Protein AF-A0A955MMF1-F1 (afdb_monomer_lite)

Structure (mmCIF, N/CA/C/O backbone):
data_AF-A0A955MMF1-F1
#
_entry.id   AF-A0A955MMF1-F1
#
loop_
_atom_site.group_PDB
_atom_site.id
_atom_site.type_symbol
_atom_site.label_atom_id
_atom_site.label_alt_id
_atom_site.label_comp_id
_atom_site.label_asym_id
_atom_site.label_entity_id
_atom_site.label_seq_id
_atom_site.pdbx_PDB_ins_code
_atom_site.Cartn_x
_atom_site.Cartn_y
_atom_site.Cartn_z
_atom_site.occupancy
_atom_site.B_iso_or_equiv
_atom_site.auth_seq_id
_atom_site.auth_comp_id
_atom_site.auth_asym_id
_atom_site.auth_atom_id
_atom_site.pdbx_PDB_model_num
ATOM 1 N N . GLU A 1 1 ? -2.273 -18.860 -0.072 1.00 87.62 1 GLU A N 1
ATOM 2 C CA . GLU A 1 1 ? -1.550 -18.897 1.220 1.00 87.62 1 GLU A CA 1
ATOM 3 C C . GLU A 1 1 ? -1.131 -17.508 1.708 1.00 87.62 1 GLU A C 1
ATOM 5 O O . GLU A 1 1 ? -1.702 -17.048 2.686 1.00 87.62 1 GLU A O 1
ATOM 10 N N . THR A 1 2 ? -0.218 -16.787 1.038 1.00 91.50 2 THR A N 1
ATOM 11 C CA . THR A 1 2 ? 0.249 -15.455 1.497 1.00 91.50 2 THR A CA 1
ATOM 12 C C . THR A 1 2 ? -0.884 -14.453 1.729 1.00 91.50 2 THR A C 1
ATOM 14 O O . THR A 1 2 ? -0.912 -13.780 2.757 1.00 91.50 2 THR A O 1
ATOM 17 N N . LEU A 1 3 ? -1.845 -14.378 0.803 1.00 94.25 3 LEU A N 1
ATOM 18 C CA . LEU A 1 3 ? -3.001 -13.491 0.934 1.00 94.25 3 LEU A CA 1
ATOM 19 C C . LEU A 1 3 ? -3.830 -13.806 2.185 1.00 94.25 3 LEU A C 1
ATOM 21 O O . LEU A 1 3 ? -4.206 -12.896 2.916 1.00 94.25 3 LEU A O 1
ATOM 25 N N . ASP A 1 4 ? -4.084 -15.086 2.454 1.00 95.62 4 ASP A N 1
ATOM 26 C CA . ASP A 1 4 ? -4.858 -15.508 3.622 1.00 95.62 4 ASP A CA 1
ATOM 27 C C . ASP A 1 4 ? -4.159 -15.132 4.922 1.00 95.62 4 ASP A C 1
ATOM 29 O O . ASP A 1 4 ? -4.822 -14.714 5.869 1.00 95.62 4 ASP A O 1
ATOM 33 N N . VAL A 1 5 ? -2.828 -15.233 4.968 1.00 94.69 5 VAL A N 1
ATOM 34 C CA . VAL A 1 5 ? -2.055 -14.757 6.119 1.00 94.69 5 VAL A CA 1
ATOM 35 C C . VAL A 1 5 ? -2.271 -13.257 6.303 1.00 94.69 5 VAL A C 1
ATOM 37 O O . VAL A 1 5 ? -2.661 -12.842 7.390 1.00 94.69 5 VAL A O 1
ATOM 40 N N . LEU A 1 6 ? -2.086 -12.458 5.246 1.00 92.75 6 LEU A N 1
ATOM 41 C CA . LEU A 1 6 ? -2.233 -10.998 5.301 1.00 92.75 6 LEU A CA 1
ATOM 42 C C . LEU A 1 6 ? -3.634 -10.574 5.760 1.00 92.75 6 LEU A C 1
ATOM 44 O O . LEU A 1 6 ? -3.769 -9.804 6.706 1.00 92.75 6 LEU A O 1
ATOM 48 N N . ILE A 1 7 ? -4.675 -11.133 5.147 1.00 94.25 7 ILE A N 1
ATOM 49 C CA . ILE A 1 7 ? -6.078 -10.815 5.443 1.00 94.25 7 ILE A CA 1
ATOM 50 C C . ILE A 1 7 ? -6.461 -11.170 6.891 1.00 94.25 7 ILE A C 1
ATOM 52 O O . ILE A 1 7 ? -7.328 -10.525 7.489 1.00 94.25 7 ILE A O 1
ATOM 56 N N . ASN A 1 8 ? -5.835 -12.198 7.470 1.00 92.94 8 ASN A N 1
ATOM 57 C CA . ASN A 1 8 ? -6.135 -12.654 8.825 1.00 92.94 8 ASN A CA 1
ATOM 58 C C . ASN A 1 8 ? -5.275 -11.999 9.914 1.00 92.94 8 ASN A C 1
ATOM 60 O O . ASN A 1 8 ? -5.541 -12.232 11.097 1.00 92.94 8 ASN A O 1
ATOM 64 N N . LEU A 1 9 ? -4.299 -11.157 9.559 1.00 89.81 9 LEU A N 1
ATOM 65 C CA . LEU A 1 9 ? -3.538 -10.394 10.546 1.00 89.81 9 LEU A CA 1
ATOM 66 C C . LEU A 1 9 ? -4.455 -9.436 11.334 1.00 89.81 9 LEU A C 1
ATOM 68 O O . LEU A 1 9 ? -5.418 -8.883 10.793 1.00 89.81 9 LEU A O 1
ATOM 72 N N . PRO A 1 10 ? -4.178 -9.213 12.630 1.00 85.75 10 PRO A N 1
ATOM 73 C CA . PRO A 1 10 ? -4.938 -8.266 13.433 1.00 85.75 10 PRO A CA 1
ATOM 74 C C . PRO A 1 10 ? -4.675 -6.829 12.958 1.00 85.75 10 PRO A C 1
ATOM 76 O O . PRO A 1 10 ? -3.547 -6.344 13.003 1.00 85.75 10 PRO A O 1
ATOM 79 N N . THR A 1 11 ? -5.724 -6.134 12.520 1.00 82.62 11 THR A N 1
ATOM 80 C CA . THR A 1 11 ? -5.660 -4.745 12.040 1.00 82.62 11 THR A CA 1
ATOM 81 C C . THR A 1 11 ? -5.809 -3.712 13.174 1.00 82.62 11 THR A C 1
ATOM 83 O O . THR A 1 11 ? -6.547 -3.959 14.135 1.00 82.62 11 THR A O 1
ATOM 86 N N . PRO A 1 12 ? -5.195 -2.516 13.056 1.00 81.00 12 PRO A N 1
ATOM 87 C CA . PRO A 1 12 ? -4.308 -2.107 11.970 1.00 81.00 12 PRO A CA 1
ATOM 88 C C . PRO A 1 12 ? -2.923 -2.738 12.137 1.00 81.00 12 PRO A C 1
ATOM 90 O O . PRO A 1 12 ? -2.398 -2.828 13.248 1.00 81.00 12 PRO A O 1
ATOM 93 N N . TYR A 1 13 ? -2.317 -3.129 11.024 1.00 82.50 13 TYR A N 1
ATOM 94 C CA . TYR A 1 13 ? -0.922 -3.541 10.985 1.00 82.50 13 TYR A CA 1
ATOM 95 C C . TYR A 1 13 ? -0.220 -2.832 9.832 1.00 82.50 13 TYR A C 1
ATOM 97 O O . TYR A 1 13 ? -0.843 -2.403 8.864 1.00 82.50 13 TYR A O 1
ATOM 105 N N . THR A 1 14 ? 1.097 -2.716 9.938 1.00 80.81 14 THR A N 1
ATOM 106 C CA . THR A 1 14 ? 1.938 -2.193 8.866 1.00 80.81 14 THR A CA 1
ATOM 107 C C . THR A 1 14 ? 3.168 -3.073 8.790 1.00 80.81 14 THR A C 1
ATOM 109 O O . THR A 1 14 ? 3.991 -3.092 9.703 1.00 80.81 14 THR A O 1
ATOM 112 N N . ILE A 1 15 ? 3.289 -3.818 7.701 1.00 80.44 15 ILE A N 1
ATOM 113 C CA . ILE A 1 15 ? 4.543 -4.456 7.314 1.00 80.44 15 ILE A CA 1
ATOM 114 C C . ILE A 1 15 ? 5.321 -3.406 6.522 1.00 80.44 15 ILE A C 1
ATOM 116 O O . ILE A 1 15 ? 4.871 -2.895 5.494 1.00 80.44 15 ILE A O 1
ATOM 120 N N . HIS A 1 16 ? 6.481 -3.007 7.024 1.00 76.50 16 HIS A N 1
ATOM 121 C CA . HIS A 1 16 ? 7.330 -2.124 6.242 1.00 76.50 16 HIS A CA 1
ATOM 122 C C . HIS A 1 16 ? 7.824 -2.915 5.030 1.00 76.50 16 HIS A C 1
ATOM 124 O O . HIS A 1 16 ? 8.477 -3.944 5.230 1.00 76.50 16 HIS A O 1
ATOM 130 N N . PRO A 1 17 ? 7.494 -2.498 3.792 1.00 75.69 17 PRO A N 1
ATOM 131 C CA . PRO A 1 17 ? 8.051 -3.161 2.630 1.00 75.69 17 PRO A CA 1
ATOM 132 C C . PRO A 1 17 ? 9.572 -3.048 2.712 1.00 75.69 17 PRO A C 1
ATOM 134 O O . PRO A 1 17 ? 10.109 -2.030 3.164 1.00 75.69 17 PRO A O 1
ATOM 137 N N . ILE A 1 18 ? 10.272 -4.099 2.288 1.00 76.94 18 ILE A N 1
ATOM 138 C CA . ILE A 1 18 ? 11.712 -3.996 2.081 1.00 76.94 18 ILE A CA 1
ATOM 139 C C . ILE A 1 18 ? 11.889 -2.926 1.009 1.00 76.94 18 ILE A C 1
ATOM 141 O O . ILE A 1 18 ? 11.380 -3.069 -0.103 1.00 76.94 18 ILE A O 1
ATOM 145 N N . ASN A 1 19 ? 12.543 -1.822 1.370 1.00 74.38 19 ASN A N 1
ATOM 146 C CA . ASN A 1 19 ? 12.793 -0.748 0.423 1.00 74.38 19 ASN A CA 1
ATOM 147 C C . ASN A 1 19 ? 13.554 -1.335 -0.761 1.00 74.38 19 ASN A C 1
ATOM 149 O O . ASN A 1 19 ? 14.659 -1.854 -0.593 1.00 74.38 19 ASN A O 1
ATOM 153 N N . GLN A 1 20 ? 12.954 -1.250 -1.947 1.00 79.31 20 GLN A N 1
ATOM 154 C CA . GLN A 1 20 ? 13.651 -1.592 -3.173 1.00 79.31 20 GLN A CA 1
ATOM 155 C C . GLN A 1 20 ? 14.934 -0.766 -3.252 1.00 79.31 20 GLN A C 1
ATOM 157 O O . GLN A 1 20 ? 14.963 0.414 -2.872 1.00 79.31 20 GLN A O 1
ATOM 162 N N . MET A 1 21 ? 15.999 -1.398 -3.742 1.00 86.50 21 MET A N 1
ATOM 163 C CA . MET A 1 21 ? 17.260 -0.711 -3.966 1.00 86.50 21 MET A CA 1
ATOM 164 C C . MET A 1 21 ? 17.005 0.474 -4.897 1.00 86.50 21 MET A C 1
ATOM 166 O O . MET A 1 21 ? 16.575 0.310 -6.036 1.00 86.50 21 MET A O 1
ATOM 170 N N . SER A 1 22 ? 17.196 1.677 -4.363 1.00 92.31 22 SER A N 1
ATOM 171 C CA . SER A 1 22 ? 16.977 2.919 -5.094 1.00 92.31 22 SER A CA 1
ATOM 172 C C . SER A 1 22 ? 18.307 3.396 -5.651 1.00 92.31 22 SER A C 1
ATOM 174 O O . SER A 1 22 ? 19.277 3.537 -4.903 1.00 92.31 22 SER A O 1
ATOM 176 N N . PHE A 1 23 ? 18.337 3.691 -6.941 1.00 95.00 23 PHE A N 1
ATOM 177 C CA . PHE A 1 23 ? 19.477 4.314 -7.597 1.00 95.00 23 PHE A CA 1
ATOM 178 C C . PHE A 1 23 ? 19.249 5.822 -7.695 1.00 95.00 23 PHE A C 1
ATOM 180 O O . PHE A 1 23 ? 18.114 6.294 -7.709 1.00 95.00 23 PHE A O 1
ATOM 187 N N . TYR A 1 24 ? 20.323 6.599 -7.755 1.00 95.75 24 TYR A N 1
ATOM 188 C CA . TYR A 1 24 ? 20.252 8.059 -7.832 1.00 95.75 24 TYR A CA 1
ATOM 189 C C . TYR A 1 24 ? 21.046 8.548 -9.038 1.00 95.75 24 TYR A C 1
ATOM 191 O O . TYR A 1 24 ? 22.104 7.998 -9.355 1.00 95.75 24 TYR A O 1
ATOM 199 N N . GLY A 1 25 ? 20.549 9.576 -9.725 1.00 93.56 25 GLY A N 1
ATOM 200 C CA . GLY A 1 25 ? 21.268 10.166 -10.855 1.00 93.56 25 GLY A CA 1
ATOM 201 C C . GLY A 1 25 ? 22.632 10.726 -10.440 1.00 93.56 25 GLY A C 1
ATOM 202 O O . GLY A 1 25 ? 22.764 11.275 -9.347 1.00 93.56 25 GLY A O 1
ATOM 203 N N . GLY A 1 26 ? 23.636 10.586 -11.311 1.00 93.38 26 GLY A N 1
ATOM 204 C CA . GLY A 1 26 ? 24.992 11.112 -11.098 1.00 93.38 26 GLY A CA 1
ATOM 205 C C . GLY A 1 26 ? 25.907 10.247 -10.224 1.00 93.38 26 GLY A C 1
ATOM 206 O O . GLY A 1 26 ? 27.031 10.649 -9.940 1.00 93.38 26 GLY A O 1
ATOM 207 N N . PHE A 1 27 ? 25.454 9.067 -9.790 1.00 96.75 27 PHE A N 1
ATOM 208 C CA . PHE A 1 27 ? 26.294 8.114 -9.065 1.00 96.75 27 PHE A CA 1
ATOM 209 C C . PHE A 1 27 ? 26.799 7.006 -9.987 1.00 96.75 27 PHE A C 1
ATOM 211 O O . PHE A 1 27 ? 26.020 6.405 -10.726 1.00 96.75 27 PHE A O 1
ATOM 218 N N . LYS A 1 28 ? 28.079 6.646 -9.836 1.00 97.00 28 LYS A N 1
ATOM 219 C CA . LYS A 1 28 ? 28.732 5.573 -10.604 1.00 97.00 28 LYS A CA 1
ATOM 220 C C . LYS A 1 28 ? 27.993 4.233 -10.527 1.00 97.00 28 LYS A C 1
ATOM 222 O O . LYS A 1 28 ? 27.930 3.509 -11.507 1.00 97.00 28 LYS A O 1
ATOM 227 N N . ILE A 1 29 ? 27.394 3.899 -9.382 1.00 95.94 29 ILE A N 1
ATOM 228 C CA . ILE A 1 29 ? 26.618 2.656 -9.236 1.00 95.94 29 ILE A CA 1
ATOM 229 C C . ILE A 1 29 ? 25.385 2.617 -10.152 1.00 95.94 29 ILE A C 1
ATOM 231 O O . ILE A 1 29 ? 25.013 1.556 -10.639 1.00 95.94 29 ILE A O 1
ATOM 235 N N . THR A 1 30 ? 24.772 3.771 -10.414 1.00 96.44 30 THR A N 1
ATOM 236 C CA . THR A 1 30 ? 23.624 3.898 -11.315 1.00 96.44 30 THR A CA 1
ATOM 237 C C . THR A 1 30 ? 24.054 3.748 -12.770 1.00 96.44 30 THR A C 1
ATOM 239 O O . THR A 1 30 ? 23.339 3.134 -13.552 1.00 96.44 30 THR A O 1
ATOM 242 N N . GLU A 1 31 ? 25.223 4.279 -13.131 1.00 96.62 31 GLU A N 1
ATOM 243 C CA . GLU A 1 31 ? 25.819 4.099 -14.461 1.00 96.62 31 GLU A CA 1
ATOM 244 C C . GLU A 1 31 ? 26.156 2.627 -14.704 1.00 96.62 31 GLU A C 1
ATOM 246 O O . GLU A 1 31 ? 25.671 2.053 -15.672 1.00 96.62 31 GLU A O 1
ATOM 251 N N . LEU A 1 32 ? 26.852 1.986 -13.758 1.00 97.12 32 LEU A N 1
ATOM 252 C CA . LEU A 1 32 ? 27.182 0.560 -13.823 1.00 97.12 32 LEU A CA 1
ATOM 253 C C . LEU A 1 32 ? 25.934 -0.326 -13.938 1.00 97.12 32 LEU A C 1
ATOM 255 O O . LEU A 1 32 ? 25.944 -1.311 -14.668 1.00 97.12 32 LEU A O 1
ATOM 259 N N . ALA A 1 33 ? 24.847 0.014 -13.240 1.00 95.75 33 ALA A N 1
ATOM 260 C CA . ALA A 1 33 ? 23.590 -0.720 -13.358 1.00 95.75 33 ALA A CA 1
ATOM 261 C C . ALA A 1 33 ? 22.976 -0.593 -14.762 1.00 95.75 33 ALA A C 1
ATOM 263 O O . ALA A 1 33 ? 22.525 -1.591 -15.321 1.00 95.75 33 ALA A O 1
ATOM 264 N N . LYS A 1 34 ? 23.003 0.608 -15.357 1.00 95.12 34 LYS A N 1
ATOM 265 C CA . LYS A 1 34 ? 22.535 0.826 -16.736 1.00 95.12 34 LYS A CA 1
ATOM 266 C C . LYS A 1 34 ? 23.419 0.110 -17.757 1.00 95.12 34 LYS A C 1
ATOM 268 O O . LYS A 1 34 ? 22.894 -0.507 -18.675 1.00 95.12 34 LYS A O 1
ATOM 273 N N . GLU A 1 35 ? 24.740 0.154 -17.582 1.00 96.88 35 GLU A N 1
ATOM 274 C CA . GLU A 1 35 ? 25.707 -0.568 -18.423 1.00 96.88 35 GLU A CA 1
ATOM 275 C C . GLU A 1 35 ? 25.509 -2.087 -18.352 1.00 96.88 35 GLU A C 1
ATOM 277 O O . GLU A 1 35 ? 25.636 -2.777 -19.360 1.00 96.88 35 GLU A O 1
ATOM 282 N N . ALA A 1 36 ? 25.129 -2.607 -17.181 1.00 96.38 36 ALA A N 1
ATOM 283 C CA . ALA A 1 36 ? 24.769 -4.009 -16.986 1.00 96.38 36 ALA A CA 1
ATOM 284 C C . ALA A 1 36 ? 23.389 -4.388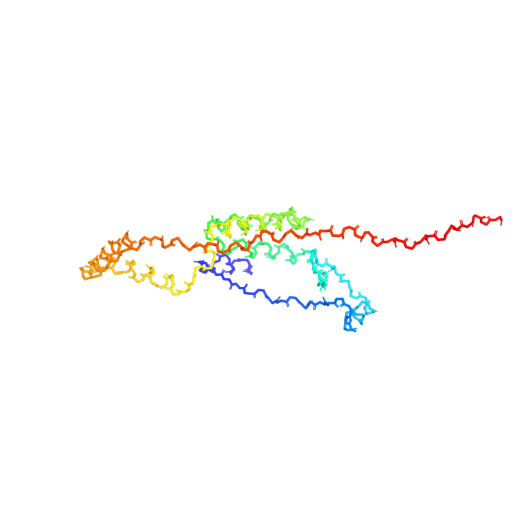 -17.566 1.00 96.38 36 ALA A C 1
ATOM 286 O O . ALA A 1 36 ? 22.965 -5.533 -17.417 1.00 96.38 36 ALA A O 1
ATOM 287 N N . GLY A 1 37 ? 22.681 -3.451 -18.207 1.00 94.75 37 GLY A N 1
ATOM 288 C CA . GLY A 1 37 ? 21.373 -3.688 -18.820 1.00 94.75 37 GLY A CA 1
ATOM 289 C C . GLY A 1 37 ? 20.206 -3.718 -17.832 1.00 94.75 37 GLY A C 1
ATOM 290 O O . GLY A 1 37 ? 19.140 -4.220 -18.175 1.00 94.75 37 GLY A O 1
ATOM 291 N N . VAL A 1 38 ? 20.376 -3.205 -16.608 1.00 93.06 38 VAL A N 1
ATOM 292 C CA . VAL A 1 38 ? 19.263 -3.095 -15.657 1.00 93.06 38 VAL A CA 1
ATOM 293 C C . VAL A 1 38 ? 18.325 -1.980 -16.111 1.00 93.06 38 VAL A C 1
ATOM 295 O O . VAL A 1 38 ? 18.716 -0.812 -16.191 1.00 93.06 38 VAL A O 1
ATOM 298 N N . GLU A 1 39 ? 17.069 -2.334 -16.365 1.00 93.19 39 GLU A N 1
ATOM 299 C CA . GLU A 1 39 ? 16.018 -1.373 -16.682 1.00 93.19 39 GLU A CA 1
ATOM 300 C C . GLU A 1 39 ? 15.665 -0.560 -15.430 1.00 93.19 39 GLU A C 1
ATOM 302 O O . GLU A 1 39 ? 15.145 -1.070 -14.434 1.00 93.19 39 GLU A O 1
ATOM 307 N N . LEU A 1 40 ? 16.028 0.723 -15.467 1.00 93.81 40 LEU A N 1
ATOM 308 C CA . LEU A 1 40 ? 15.837 1.668 -14.376 1.00 93.81 40 LEU A CA 1
ATOM 309 C C . LEU A 1 40 ? 14.787 2.711 -14.755 1.00 93.81 40 LEU A C 1
ATOM 311 O O . LEU A 1 40 ? 15.022 3.559 -15.618 1.00 93.81 40 LEU A O 1
ATOM 315 N N . THR A 1 41 ? 13.665 2.710 -14.045 1.00 91.88 41 THR A N 1
ATOM 316 C CA . THR A 1 41 ? 12.569 3.660 -14.241 1.00 91.88 41 THR A CA 1
ATOM 317 C C . THR A 1 41 ? 12.729 4.845 -13.292 1.00 91.88 41 THR A C 1
ATOM 319 O O . THR A 1 41 ? 12.896 4.676 -12.081 1.00 91.88 41 THR A O 1
ATOM 322 N N . LEU A 1 42 ? 12.677 6.068 -13.825 1.00 92.00 42 LEU A N 1
ATOM 323 C CA . LEU A 1 42 ? 12.705 7.280 -13.007 1.00 92.00 42 LEU A CA 1
ATOM 324 C C . LEU A 1 42 ? 11.386 7.418 -12.242 1.00 92.00 42 LEU A C 1
ATOM 326 O O . LEU A 1 42 ? 10.308 7.421 -12.837 1.00 92.00 42 LEU A O 1
ATOM 330 N N . ALA A 1 43 ? 11.464 7.588 -10.927 1.00 86.50 43 ALA A N 1
ATOM 331 C CA . ALA A 1 43 ? 10.275 7.814 -10.128 1.00 86.50 43 ALA A CA 1
ATOM 332 C C . ALA A 1 43 ? 9.773 9.257 -10.300 1.00 86.50 43 ALA A C 1
ATOM 334 O O . ALA A 1 43 ? 10.558 10.203 -10.144 1.00 86.50 43 ALA A O 1
ATOM 335 N N . PRO A 1 44 ? 8.471 9.453 -10.565 1.00 83.38 44 PRO A N 1
ATOM 336 C CA . PRO A 1 44 ? 7.920 10.762 -10.883 1.00 83.38 44 PRO A CA 1
ATOM 337 C C . PRO A 1 44 ? 8.156 11.762 -9.745 1.00 83.38 44 PRO A C 1
ATOM 339 O O . PRO A 1 44 ? 7.873 11.488 -8.579 1.00 83.38 44 PRO A O 1
ATOM 342 N N . GLY A 1 45 ? 8.685 12.937 -10.096 1.00 85.56 45 GLY A N 1
ATOM 343 C CA . GLY A 1 45 ? 8.942 14.026 -9.149 1.00 85.56 45 GLY A CA 1
ATOM 344 C C . GLY A 1 45 ? 10.159 13.828 -8.236 1.00 85.56 45 GLY A C 1
ATOM 345 O O . GLY A 1 45 ? 10.306 14.567 -7.264 1.00 85.56 45 GLY A O 1
ATOM 346 N N . THR A 1 46 ? 11.036 12.856 -8.512 1.00 87.50 46 THR A N 1
ATOM 347 C CA . THR A 1 46 ? 12.257 12.620 -7.721 1.00 87.50 46 THR A CA 1
ATOM 348 C C . THR A 1 46 ? 13.470 12.335 -8.616 1.00 87.50 46 THR A C 1
ATOM 350 O O . THR A 1 46 ? 13.310 11.977 -9.774 1.00 87.50 46 THR A O 1
ATOM 353 N N . ASN A 1 47 ? 14.694 12.436 -8.079 1.00 88.94 47 ASN A N 1
ATOM 354 C CA . ASN A 1 47 ? 15.926 11.973 -8.750 1.00 88.94 47 ASN A CA 1
ATOM 355 C C . ASN A 1 47 ? 16.251 10.496 -8.421 1.00 88.94 47 ASN A C 1
ATOM 357 O O . ASN A 1 47 ? 17.416 10.094 -8.368 1.00 88.94 47 ASN A O 1
ATOM 361 N N . LYS A 1 48 ? 15.226 9.705 -8.084 1.00 92.38 48 LYS A N 1
ATOM 362 C CA . LYS A 1 48 ? 15.370 8.291 -7.731 1.00 92.38 48 LYS A CA 1
ATOM 363 C C . LYS A 1 48 ? 14.969 7.435 -8.915 1.00 92.38 48 LYS A C 1
ATOM 365 O O . LYS A 1 48 ? 13.926 7.666 -9.518 1.00 92.38 48 LYS A O 1
ATOM 370 N N . TYR A 1 49 ? 15.775 6.430 -9.191 1.00 92.06 49 TYR A N 1
ATOM 371 C CA . TYR A 1 49 ? 15.468 5.368 -10.125 1.00 92.06 49 TYR A CA 1
ATOM 372 C C . TYR A 1 49 ? 15.170 4.093 -9.343 1.00 92.06 49 TYR A C 1
ATOM 374 O O . TYR A 1 49 ? 15.842 3.789 -8.351 1.00 92.06 49 TYR A O 1
ATOM 382 N N . PHE A 1 50 ? 14.184 3.345 -9.812 1.00 89.75 50 PHE A N 1
ATOM 383 C CA . PHE A 1 50 ? 13.858 2.018 -9.312 1.00 89.75 50 PHE A CA 1
ATOM 384 C C . PHE A 1 50 ? 14.111 1.006 -10.420 1.00 89.75 50 PHE A C 1
ATOM 386 O O . PHE A 1 50 ? 13.925 1.323 -11.592 1.00 89.75 50 PHE A O 1
ATOM 393 N N . ALA A 1 51 ? 14.551 -0.194 -10.051 1.00 88.31 51 ALA A N 1
ATOM 394 C CA . ALA A 1 51 ? 14.494 -1.306 -10.986 1.00 88.31 51 ALA A CA 1
ATOM 395 C C . ALA A 1 51 ? 13.022 -1.601 -11.287 1.00 88.31 51 ALA A C 1
ATOM 397 O O . ALA A 1 51 ? 12.207 -1.635 -10.357 1.00 88.31 51 ALA A O 1
ATOM 398 N N . GLU A 1 52 ? 12.682 -1.784 -12.560 1.00 83.50 52 GLU A N 1
ATOM 399 C CA . GLU A 1 52 ? 11.324 -2.168 -12.928 1.00 83.50 52 GLU A CA 1
ATOM 400 C C . GLU A 1 52 ? 11.016 -3.547 -12.327 1.00 83.50 52 GLU A C 1
ATOM 402 O O . GLU A 1 52 ? 11.710 -4.537 -12.567 1.00 83.50 52 GLU A O 1
ATOM 407 N N . GLY A 1 53 ? 10.023 -3.590 -11.439 1.00 82.75 53 GLY A N 1
ATOM 408 C CA . GLY A 1 53 ? 9.585 -4.831 -10.818 1.00 82.75 53 GLY A CA 1
ATOM 409 C C . GLY A 1 53 ? 8.715 -5.646 -11.778 1.00 82.75 53 GLY A C 1
ATOM 410 O O . GLY A 1 53 ? 8.104 -5.083 -12.687 1.00 82.75 53 GLY A O 1
ATOM 411 N N . PRO A 1 54 ? 8.572 -6.965 -11.562 1.00 87.12 54 PRO A N 1
ATOM 412 C CA . PRO A 1 54 ? 7.564 -7.749 -12.265 1.00 87.12 54 PRO A CA 1
ATOM 413 C C . PRO A 1 54 ? 6.181 -7.113 -12.083 1.00 87.12 54 PRO A C 1
ATOM 415 O O . PRO A 1 54 ? 5.838 -6.720 -10.970 1.00 87.12 54 PRO A O 1
ATOM 418 N N . LYS A 1 55 ? 5.351 -7.075 -13.131 1.00 84.06 55 LYS A N 1
ATOM 419 C CA . LYS A 1 55 ? 3.979 -6.525 -13.060 1.00 84.06 55 LYS A CA 1
ATOM 420 C C . LYS A 1 55 ? 3.152 -7.103 -11.908 1.00 84.06 55 LYS A C 1
ATOM 422 O O . LYS A 1 55 ? 2.363 -6.400 -11.285 1.00 84.06 55 LYS A O 1
ATOM 427 N N . ASP A 1 56 ? 3.380 -8.375 -11.590 1.00 89.06 56 ASP A N 1
ATOM 428 C CA . ASP A 1 56 ? 2.686 -9.058 -10.502 1.00 89.06 56 ASP A CA 1
ATOM 429 C C . ASP A 1 56 ? 3.024 -8.464 -9.120 1.00 89.06 56 ASP A C 1
ATOM 431 O O . ASP A 1 56 ? 2.195 -8.478 -8.213 1.00 89.06 56 ASP A O 1
ATOM 435 N N . TYR A 1 57 ? 4.208 -7.863 -8.964 1.00 88.06 57 TYR A N 1
ATOM 436 C CA . TYR A 1 57 ? 4.597 -7.163 -7.742 1.00 88.06 57 TYR A CA 1
ATOM 437 C C . TYR A 1 57 ? 3.697 -5.955 -7.462 1.00 88.06 57 TYR A C 1
ATOM 439 O O . TYR A 1 57 ? 3.282 -5.768 -6.321 1.00 88.06 57 TYR A O 1
ATOM 447 N N . ASP A 1 58 ? 3.349 -5.166 -8.483 1.00 88.75 58 ASP A N 1
ATOM 448 C CA . ASP A 1 58 ? 2.469 -3.998 -8.329 1.00 88.75 58 ASP A CA 1
ATOM 449 C C . ASP A 1 58 ? 1.067 -4.414 -7.861 1.00 88.75 58 ASP A C 1
ATOM 451 O O . ASP A 1 58 ? 0.493 -3.787 -6.965 1.00 88.75 58 ASP A O 1
ATOM 455 N N . ARG A 1 59 ? 0.552 -5.524 -8.404 1.00 93.81 59 ARG A N 1
ATOM 456 C CA . ARG A 1 59 ? -0.719 -6.124 -7.978 1.00 93.81 59 ARG A CA 1
ATOM 457 C C . ARG A 1 59 ? -0.674 -6.541 -6.510 1.00 93.81 59 ARG A C 1
ATOM 459 O O . ARG A 1 59 ? -1.528 -6.137 -5.719 1.00 93.81 59 ARG A O 1
ATOM 466 N N . TRP A 1 60 ? 0.342 -7.316 -6.130 1.00 93.75 60 TRP A N 1
ATOM 467 C CA . TRP A 1 60 ? 0.511 -7.777 -4.752 1.00 93.75 60 TRP A CA 1
ATOM 468 C C . TRP A 1 60 ? 0.739 -6.627 -3.776 1.00 93.75 60 TRP A C 1
ATOM 470 O O . TRP A 1 60 ? 0.194 -6.661 -2.674 1.00 93.75 60 TRP A O 1
ATOM 480 N N . ALA A 1 61 ? 1.479 -5.593 -4.176 1.00 91.12 61 ALA A N 1
ATOM 481 C CA . ALA A 1 61 ? 1.667 -4.391 -3.377 1.00 91.12 61 ALA A CA 1
ATOM 482 C C . ALA A 1 61 ? 0.329 -3.680 -3.125 1.00 91.12 61 ALA A C 1
ATOM 484 O O . ALA A 1 61 ? 0.030 -3.341 -1.980 1.00 91.12 61 ALA A O 1
ATOM 485 N N . ALA A 1 62 ? -0.508 -3.514 -4.154 1.00 93.94 62 ALA A N 1
ATOM 486 C CA . ALA A 1 62 ? -1.829 -2.903 -4.018 1.00 93.94 62 ALA A CA 1
ATOM 487 C C . ALA A 1 62 ? -2.746 -3.704 -3.073 1.00 93.94 62 ALA A C 1
ATOM 489 O O . ALA A 1 62 ? -3.318 -3.133 -2.139 1.00 93.94 62 ALA A O 1
ATOM 490 N N . LEU A 1 63 ? -2.832 -5.029 -3.253 1.00 95.19 63 LEU A N 1
ATOM 491 C CA . LEU A 1 63 ? -3.592 -5.923 -2.365 1.00 95.19 63 LEU A CA 1
ATOM 492 C C . LEU A 1 63 ? -3.083 -5.853 -0.921 1.00 95.19 63 LEU A C 1
ATOM 494 O O . LEU A 1 63 ? -3.870 -5.724 0.019 1.00 95.19 63 LEU A O 1
ATOM 498 N N . TYR A 1 64 ? -1.762 -5.884 -0.747 1.00 93.69 64 TYR A N 1
ATOM 499 C CA . TYR A 1 64 ? -1.109 -5.760 0.548 1.00 93.69 64 TYR A CA 1
ATOM 500 C C . TYR A 1 64 ? -1.470 -4.444 1.255 1.00 93.69 64 TYR A C 1
ATOM 502 O O . TYR A 1 64 ? -1.781 -4.459 2.449 1.00 93.69 64 TYR A O 1
ATOM 510 N N . TYR A 1 65 ? -1.467 -3.314 0.541 1.00 91.25 65 TYR A N 1
ATOM 511 C CA . TYR A 1 65 ? -1.876 -2.028 1.110 1.00 91.25 65 TYR A CA 1
ATOM 512 C C . TYR A 1 65 ? -3.341 -2.031 1.542 1.00 91.25 65 TYR A C 1
ATOM 514 O O . TYR A 1 65 ? -3.647 -1.562 2.637 1.00 91.25 65 TYR A O 1
ATOM 522 N N . MET A 1 66 ? -4.239 -2.602 0.736 1.00 93.38 66 MET A N 1
ATOM 523 C CA . MET A 1 66 ? -5.663 -2.682 1.079 1.00 93.38 66 MET A CA 1
ATOM 524 C C . MET A 1 66 ? -5.928 -3.541 2.325 1.00 93.38 66 MET A C 1
ATOM 526 O O . MET A 1 66 ? -6.779 -3.180 3.133 1.00 93.38 66 MET A O 1
ATOM 530 N N . CYS A 1 67 ? -5.156 -4.609 2.555 1.00 94.06 67 CYS A N 1
ATOM 531 C CA . CYS A 1 67 ? -5.298 -5.455 3.752 1.00 94.06 67 CYS A CA 1
ATOM 532 C C . CYS A 1 67 ? -5.043 -4.718 5.080 1.00 94.06 67 CYS A C 1
ATOM 534 O O . CYS A 1 67 ? -5.442 -5.200 6.139 1.00 94.06 67 CYS A O 1
ATOM 536 N N . GLN A 1 68 ? -4.383 -3.557 5.053 1.00 89.81 68 GLN A N 1
ATOM 537 C CA . GLN A 1 68 ? -4.086 -2.784 6.263 1.00 89.81 68 GLN A CA 1
ATOM 538 C C . GLN A 1 68 ? -5.304 -2.010 6.791 1.00 89.81 68 GLN A C 1
ATOM 540 O O . GLN A 1 68 ? -5.292 -1.568 7.945 1.00 89.81 68 GLN A O 1
ATOM 545 N N . PHE A 1 69 ? -6.348 -1.846 5.972 1.00 88.00 69 PHE A N 1
ATOM 546 C CA . PHE A 1 69 ? -7.552 -1.090 6.310 1.00 88.00 69 PHE A CA 1
ATOM 547 C C . PHE A 1 69 ? -8.638 -2.023 6.842 1.00 88.00 69 PHE A C 1
ATOM 549 O O . PHE A 1 69 ? -9.152 -2.878 6.124 1.00 88.00 69 PHE A O 1
ATOM 556 N N . ALA A 1 70 ? -9.020 -1.831 8.105 1.00 88.69 70 ALA A N 1
ATOM 557 C CA . ALA A 1 70 ? -10.055 -2.637 8.757 1.00 88.69 70 ALA A CA 1
ATOM 558 C C . ALA A 1 70 ? -11.451 -2.407 8.151 1.00 88.69 70 ALA A C 1
ATOM 560 O O . ALA A 1 70 ? -12.352 -3.226 8.320 1.00 88.69 70 ALA A O 1
ATOM 561 N N . GLU A 1 71 ? -11.634 -1.280 7.466 1.00 90.00 71 GLU A N 1
ATOM 562 C CA . GLU A 1 71 ? -12.868 -0.879 6.802 1.00 90.00 71 GLU A CA 1
ATOM 563 C C . GLU A 1 71 ? -13.137 -1.671 5.516 1.00 90.00 71 GLU A C 1
ATOM 565 O O . GLU A 1 71 ? -14.272 -1.678 5.039 1.00 90.00 71 GLU A O 1
ATOM 570 N N . ILE A 1 72 ? -12.122 -2.336 4.953 1.00 93.00 72 ILE A N 1
ATOM 571 C CA . ILE A 1 72 ? -12.266 -3.132 3.733 1.00 93.00 72 ILE A CA 1
ATOM 572 C C . ILE A 1 72 ? -12.596 -4.578 4.119 1.00 93.00 72 ILE A C 1
ATOM 574 O O . ILE A 1 72 ? -11.796 -5.234 4.792 1.00 93.00 72 ILE A O 1
ATOM 578 N N . PRO A 1 73 ? -13.751 -5.119 3.690 1.00 95.00 73 PRO A N 1
ATOM 579 C CA . PRO A 1 73 ? -14.103 -6.502 3.970 1.00 95.00 73 PRO A CA 1
ATOM 580 C C . PRO A 1 73 ? -13.077 -7.475 3.388 1.00 95.00 73 PRO A C 1
ATOM 582 O O . PRO A 1 73 ? -12.669 -7.364 2.233 1.00 95.00 73 PRO A O 1
ATOM 585 N N . ARG A 1 74 ? -12.722 -8.489 4.176 1.00 94.69 74 ARG A N 1
ATOM 586 C CA . ARG A 1 74 ? -11.777 -9.548 3.793 1.00 94.69 74 ARG A CA 1
ATOM 587 C C . ARG A 1 74 ? -12.170 -10.246 2.488 1.00 94.69 74 ARG A C 1
ATOM 589 O O . AR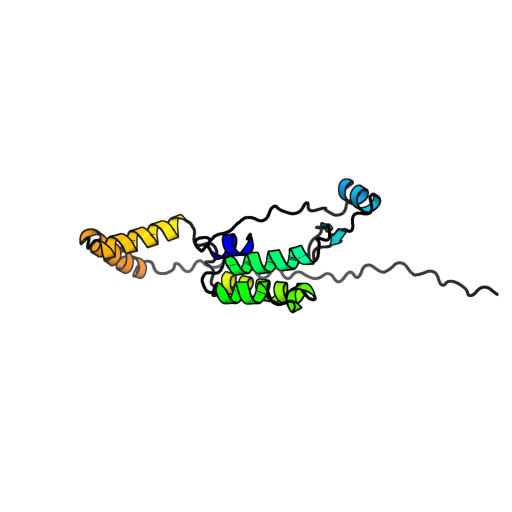G A 1 74 ? -11.322 -10.466 1.629 1.00 94.69 74 ARG A O 1
ATOM 596 N N . ASP A 1 75 ? -13.461 -10.524 2.320 1.00 96.88 75 ASP A N 1
ATOM 597 C CA . ASP A 1 75 ? -13.993 -11.181 1.122 1.00 96.88 75 ASP A CA 1
ATOM 598 C C . ASP A 1 75 ? -13.887 -10.292 -0.123 1.00 96.88 75 ASP A C 1
ATOM 600 O O . ASP A 1 75 ? -13.665 -10.797 -1.219 1.00 96.88 75 ASP A O 1
ATOM 604 N N . ALA A 1 76 ? -13.953 -8.965 0.039 1.00 96.81 76 ALA A N 1
ATOM 605 C CA . ALA A 1 76 ? -13.734 -8.037 -1.067 1.00 96.81 76 ALA A CA 1
ATOM 606 C C . ALA A 1 76 ? -12.273 -8.073 -1.541 1.00 96.81 76 ALA A C 1
ATOM 608 O O . ALA A 1 76 ? -12.018 -8.069 -2.741 1.00 96.81 76 ALA A O 1
ATOM 609 N N . ILE A 1 77 ? -11.312 -8.169 -0.616 1.00 96.56 77 ILE A N 1
ATOM 610 C CA . ILE A 1 77 ? -9.888 -8.297 -0.964 1.00 96.56 77 ILE A CA 1
ATOM 611 C C . ILE A 1 77 ? -9.621 -9.629 -1.673 1.00 96.56 77 ILE A C 1
ATOM 613 O O . ILE A 1 77 ? -8.888 -9.648 -2.659 1.00 96.56 77 ILE A O 1
ATOM 617 N N . ARG A 1 78 ? -10.230 -10.731 -1.213 1.00 96.88 78 ARG A N 1
ATOM 618 C CA . ARG A 1 78 ? -10.133 -12.029 -1.903 1.00 96.88 78 ARG A CA 1
ATOM 619 C C . ARG A 1 78 ? -10.695 -11.962 -3.317 1.00 96.88 78 ARG A C 1
ATOM 621 O O . ARG A 1 78 ? -9.998 -12.345 -4.248 1.00 96.88 78 ARG A O 1
ATOM 628 N N . ALA A 1 79 ? -11.887 -11.390 -3.484 1.00 96.50 79 ALA A N 1
ATOM 629 C CA . ALA A 1 79 ? -12.494 -11.214 -4.800 1.00 96.50 79 ALA A CA 1
ATOM 630 C C . ALA A 1 79 ? -11.604 -10.383 -5.743 1.00 96.50 79 ALA A C 1
ATOM 632 O O . ALA A 1 79 ? -11.460 -10.728 -6.910 1.00 96.50 79 ALA A O 1
ATOM 633 N N . LEU A 1 80 ? -10.955 -9.326 -5.237 1.00 95.94 80 LEU A N 1
ATOM 634 C CA . LEU A 1 80 ? -9.985 -8.547 -6.016 1.00 95.94 80 LEU A CA 1
ATOM 635 C C . LEU A 1 80 ? -8.714 -9.337 -6.353 1.00 95.94 80 LEU A C 1
ATOM 637 O O . LEU A 1 80 ? -8.103 -9.093 -7.384 1.00 95.94 80 LEU A O 1
ATOM 641 N N . ALA A 1 81 ? -8.275 -10.257 -5.499 1.00 95.69 81 ALA A N 1
ATOM 642 C CA . ALA A 1 81 ? -7.081 -11.051 -5.769 1.00 95.69 81 ALA A CA 1
ATOM 643 C C . ALA A 1 81 ? -7.320 -12.168 -6.797 1.00 95.69 81 ALA A C 1
ATOM 645 O O . ALA A 1 81 ? -6.396 -12.521 -7.529 1.00 95.69 81 ALA A O 1
ATOM 646 N N . GLU A 1 82 ? -8.535 -12.716 -6.830 1.00 95.62 82 GLU A N 1
ATOM 647 C CA . GLU A 1 82 ? -8.947 -13.804 -7.726 1.00 95.62 82 GLU A CA 1
ATOM 648 C C . GLU A 1 82 ? -9.412 -13.309 -9.105 1.00 95.62 82 GLU A C 1
ATOM 650 O O . GLU A 1 82 ? -9.459 -14.087 -10.054 1.00 95.62 82 GLU A O 1
ATOM 655 N N . ASP A 1 83 ? -9.751 -12.026 -9.235 1.00 96.19 83 ASP A N 1
ATOM 656 C CA . ASP A 1 83 ? -10.222 -11.447 -10.491 1.00 96.19 83 ASP A CA 1
ATOM 657 C C . ASP A 1 83 ? -9.067 -11.239 -11.487 1.00 96.19 83 ASP A C 1
ATOM 659 O O . ASP A 1 83 ? -8.151 -10.434 -11.285 1.00 96.19 83 ASP A O 1
ATOM 663 N N . GLU A 1 84 ? -9.139 -11.983 -12.592 1.00 94.25 84 GLU A N 1
ATOM 664 C CA . GLU A 1 84 ? -8.118 -12.064 -13.639 1.00 94.25 84 GLU A CA 1
ATOM 665 C C . GLU A 1 84 ? -7.839 -10.712 -14.312 1.00 94.25 84 GLU A C 1
ATOM 667 O O . GLU A 1 84 ? -6.716 -10.441 -14.736 1.00 94.25 84 GLU A O 1
ATOM 672 N N . ARG A 1 85 ? -8.807 -9.788 -14.297 1.00 94.38 85 ARG A N 1
ATOM 673 C CA . ARG A 1 85 ? -8.634 -8.436 -14.855 1.00 94.38 85 ARG A CA 1
ATOM 674 C C . ARG A 1 85 ? -7.491 -7.668 -14.193 1.00 94.38 85 ARG A C 1
ATOM 676 O O . ARG A 1 85 ? -6.814 -6.879 -14.848 1.00 94.38 85 ARG A O 1
ATOM 683 N N . TRP A 1 86 ? -7.231 -7.917 -12.910 1.00 91.81 86 TRP A N 1
ATOM 684 C CA . TRP A 1 86 ? -6.144 -7.249 -12.188 1.00 91.81 86 TRP A CA 1
ATOM 685 C C . TRP A 1 86 ? -4.768 -7.853 -12.462 1.00 91.81 86 TRP A C 1
ATOM 687 O O . TRP A 1 86 ? -3.759 -7.235 -12.121 1.00 91.81 86 TRP A O 1
ATOM 697 N N . HIS A 1 87 ? -4.707 -9.042 -13.068 1.00 89.06 87 HIS A N 1
ATOM 698 C CA . HIS A 1 87 ? -3.461 -9.579 -13.611 1.00 89.06 87 HIS A CA 1
ATOM 699 C C . HIS A 1 87 ? -3.076 -8.878 -14.916 1.00 89.06 87 HIS A C 1
ATOM 701 O O . HIS A 1 87 ? -1.899 -8.586 -15.130 1.00 89.06 87 HIS A O 1
ATOM 707 N N . GLU A 1 88 ? -4.060 -8.597 -15.772 1.00 91.94 88 GLU A N 1
ATOM 708 C CA . GLU A 1 88 ? -3.846 -7.917 -17.052 1.00 91.94 88 GLU A CA 1
ATOM 709 C C . GLU A 1 88 ? -3.523 -6.427 -16.866 1.00 91.94 88 GLU A C 1
ATOM 711 O O . GLU A 1 88 ? -2.620 -5.903 -17.525 1.00 91.94 88 GLU A O 1
ATOM 716 N N . ASP A 1 89 ? -4.208 -5.763 -15.927 1.00 91.81 89 ASP A N 1
ATOM 717 C CA . ASP A 1 89 ? -4.019 -4.344 -15.616 1.00 91.81 89 ASP A CA 1
ATOM 718 C C . ASP A 1 89 ? -3.829 -4.080 -14.106 1.00 91.81 89 ASP A C 1
ATOM 720 O O . ASP A 1 89 ? -4.740 -3.626 -13.399 1.00 91.81 89 ASP A O 1
ATOM 724 N N . PRO A 1 90 ? -2.614 -4.308 -13.577 1.00 92.25 90 PRO A N 1
ATOM 725 C CA . PRO A 1 90 ? -2.311 -4.015 -12.180 1.00 92.25 90 PRO A CA 1
ATOM 726 C C . PRO A 1 90 ? -2.280 -2.509 -11.866 1.00 92.25 90 PRO A C 1
ATOM 728 O O . PRO A 1 90 ? -2.362 -2.131 -10.694 1.00 92.25 90 PRO A O 1
ATOM 731 N N . GLN A 1 91 ? -2.182 -1.627 -12.873 1.00 90.75 91 GLN A N 1
ATOM 732 C CA . GLN A 1 91 ? -2.083 -0.180 -12.647 1.00 90.75 91 GLN A CA 1
ATOM 733 C C . GLN A 1 91 ? -3.399 0.402 -12.133 1.00 90.75 91 GLN A C 1
ATOM 735 O O . GLN A 1 91 ? -3.392 1.251 -11.237 1.00 90.75 91 GLN A O 1
ATOM 740 N N . THR A 1 92 ? -4.533 -0.094 -12.628 1.00 92.75 92 THR A N 1
ATOM 741 C CA . THR A 1 92 ? -5.845 0.331 -12.127 1.00 92.75 92 THR A CA 1
ATOM 742 C C . THR A 1 92 ? -6.054 -0.096 -10.669 1.00 92.75 92 THR A C 1
ATOM 744 O O . THR A 1 92 ? -6.512 0.709 -9.851 1.00 92.75 92 THR A O 1
ATOM 747 N N . LEU A 1 93 ? -5.638 -1.314 -10.296 1.00 94.50 93 LEU A N 1
ATOM 748 C CA . LEU A 1 93 ? -5.696 -1.773 -8.901 1.00 94.50 93 LEU A CA 1
ATOM 749 C C . LEU A 1 93 ? -4.797 -0.926 -7.988 1.00 94.50 93 LEU A C 1
ATOM 751 O O . LEU A 1 93 ? -5.187 -0.559 -6.876 1.00 94.50 93 LEU A O 1
ATOM 755 N N . ARG A 1 94 ? -3.604 -0.568 -8.470 1.00 92.75 94 ARG A N 1
ATOM 756 C CA . ARG A 1 94 ? -2.681 0.329 -7.768 1.00 92.75 94 ARG A CA 1
ATOM 757 C C . ARG A 1 94 ? -3.280 1.720 -7.565 1.00 92.75 94 ARG A C 1
ATOM 759 O O . ARG A 1 94 ? -3.218 2.246 -6.456 1.00 92.75 94 ARG A O 1
ATOM 766 N N . ALA A 1 95 ? -3.906 2.292 -8.591 1.00 93.00 95 ALA A N 1
ATOM 767 C CA . ALA A 1 95 ? -4.572 3.589 -8.495 1.00 93.00 95 ALA A CA 1
ATOM 768 C C . ALA A 1 95 ? -5.722 3.574 -7.470 1.00 93.00 95 ALA A C 1
ATOM 770 O O . ALA A 1 95 ? -5.889 4.534 -6.711 1.00 93.00 95 ALA A O 1
ATOM 771 N N . LEU A 1 96 ? -6.476 2.470 -7.401 1.00 94.31 96 LEU A N 1
ATOM 772 C CA . LEU A 1 96 ? -7.502 2.261 -6.379 1.00 94.31 96 LEU A CA 1
ATOM 773 C C . LEU A 1 96 ? -6.892 2.238 -4.969 1.00 94.31 96 LEU A C 1
ATOM 775 O O . LEU A 1 96 ? -7.352 2.974 -4.091 1.00 94.31 96 LEU A O 1
ATOM 779 N N . ALA A 1 97 ? -5.840 1.441 -4.758 1.00 93.50 97 ALA A N 1
ATOM 780 C CA . ALA A 1 97 ? -5.148 1.354 -3.473 1.00 93.50 97 ALA A CA 1
ATOM 781 C C . ALA A 1 97 ? -4.567 2.713 -3.035 1.00 93.50 97 ALA A C 1
ATOM 783 O O . ALA A 1 97 ? -4.733 3.113 -1.880 1.00 93.50 97 ALA A O 1
ATOM 784 N N . ASP A 1 98 ? -3.970 3.470 -3.959 1.00 90.69 98 ASP A N 1
ATOM 785 C CA . ASP A 1 98 ? -3.485 4.830 -3.707 1.00 90.69 98 ASP A CA 1
ATOM 786 C C . ASP A 1 98 ? -4.623 5.788 -3.323 1.00 90.69 98 ASP A C 1
ATOM 788 O O . ASP A 1 98 ? -4.461 6.631 -2.435 1.00 90.69 98 ASP A O 1
ATOM 792 N N . GLY A 1 99 ? -5.790 5.663 -3.962 1.00 91.44 99 GLY A N 1
ATOM 793 C CA . GLY A 1 99 ? -6.990 6.424 -3.613 1.00 91.44 99 GLY A CA 1
ATOM 794 C C . GLY A 1 99 ? -7.441 6.160 -2.175 1.00 91.44 99 GLY A C 1
ATOM 795 O O . GLY A 1 99 ? -7.641 7.102 -1.404 1.00 91.44 99 GLY A O 1
ATOM 796 N N . ILE A 1 100 ? -7.519 4.885 -1.788 1.00 90.31 100 ILE A N 1
ATOM 797 C CA . ILE A 1 100 ? -7.853 4.456 -0.421 1.00 90.31 100 ILE A CA 1
ATOM 798 C C . ILE A 1 100 ? -6.823 4.992 0.577 1.00 90.31 100 ILE A C 1
ATOM 800 O O . ILE A 1 100 ? -7.192 5.569 1.601 1.00 90.31 100 ILE A O 1
ATOM 804 N N . LEU A 1 101 ? -5.532 4.877 0.260 1.00 85.75 101 LEU A N 1
ATOM 805 C CA . LEU A 1 101 ? -4.454 5.378 1.109 1.00 85.75 101 LEU A CA 1
ATOM 806 C C . LEU A 1 101 ? -4.557 6.893 1.326 1.00 85.75 101 LEU A C 1
ATOM 808 O O . LEU A 1 101 ? -4.397 7.378 2.450 1.00 85.75 101 LEU A O 1
ATOM 812 N N . ARG A 1 102 ? -4.847 7.660 0.270 1.00 85.06 102 ARG A N 1
ATOM 813 C CA . ARG A 1 102 ? -5.056 9.114 0.362 1.00 85.06 102 ARG A CA 1
ATOM 814 C C . ARG A 1 102 ? -6.263 9.456 1.234 1.00 85.06 102 ARG A C 1
ATOM 816 O O . ARG A 1 102 ? -6.159 10.368 2.054 1.00 85.06 102 ARG A O 1
ATOM 823 N N . LEU A 1 103 ? -7.365 8.716 1.103 1.00 83.69 103 LEU A N 1
ATOM 824 C CA . LEU A 1 103 ? -8.561 8.886 1.936 1.00 83.69 103 LEU A CA 1
ATOM 825 C C . LEU A 1 103 ? -8.279 8.568 3.410 1.00 83.69 103 LEU A C 1
ATOM 827 O O . LEU A 1 103 ? -8.643 9.353 4.287 1.00 83.69 103 LEU A O 1
ATOM 831 N N . GLY A 1 104 ? -7.568 7.474 3.687 1.00 76.06 104 GLY A N 1
ATOM 832 C CA . GLY A 1 104 ? -7.140 7.122 5.041 1.00 76.06 104 GLY A CA 1
ATOM 833 C C . GLY A 1 104 ? -6.257 8.207 5.661 1.00 76.06 104 GLY A C 1
ATOM 834 O O . GLY A 1 104 ? -6.501 8.652 6.785 1.00 76.06 104 GLY A O 1
ATOM 835 N N . ASN A 1 105 ? -5.274 8.701 4.901 1.00 72.38 105 ASN A N 1
ATOM 836 C CA . ASN A 1 105 ? -4.367 9.765 5.341 1.00 72.38 105 ASN A CA 1
ATOM 837 C C . ASN A 1 105 ? -5.078 11.104 5.578 1.00 72.38 105 ASN A C 1
ATOM 839 O O . ASN A 1 105 ? -4.673 11.855 6.469 1.00 72.38 105 ASN A O 1
ATOM 843 N N . TYR A 1 106 ? -6.148 11.401 4.835 1.00 71.38 106 TYR A N 1
ATOM 844 C CA . TYR A 1 106 ? -6.925 12.631 5.006 1.00 71.38 106 TYR A CA 1
ATOM 845 C C . TYR A 1 106 ? -7.564 12.735 6.400 1.00 71.38 106 TYR A C 1
ATOM 847 O O . TYR A 1 106 ? -7.595 13.817 6.986 1.00 71.38 106 TYR A O 1
ATOM 855 N N . ASN A 1 107 ? -7.980 11.607 6.986 1.00 61.12 107 ASN A N 1
ATOM 856 C CA . ASN A 1 107 ? -8.536 11.567 8.343 1.00 61.12 107 ASN A CA 1
ATOM 857 C C . ASN A 1 107 ? -7.474 11.681 9.458 1.00 61.12 107 ASN A C 1
ATOM 859 O O . ASN A 1 107 ? -7.817 11.675 10.640 1.00 61.12 107 ASN A O 1
ATOM 863 N N . GLY A 1 108 ? -6.192 11.844 9.107 1.00 49.94 108 GLY A N 1
ATOM 864 C CA . GLY A 1 108 ? -5.140 12.324 10.009 1.00 49.94 108 GLY A CA 1
ATOM 865 C C . GLY A 1 108 ? -4.662 11.350 11.090 1.00 49.94 108 GLY A C 1
ATOM 866 O O . GLY A 1 108 ? -3.854 11.749 11.927 1.00 49.94 108 GLY A O 1
ATOM 867 N N . ASP A 1 109 ? -5.125 10.098 11.090 1.00 52.75 109 ASP A N 1
ATOM 868 C CA . ASP A 1 109 ? -4.878 9.156 12.195 1.00 52.75 109 ASP A CA 1
ATOM 869 C C . ASP A 1 109 ? -4.520 7.733 11.721 1.00 52.75 109 ASP A C 1
ATOM 871 O O . ASP A 1 109 ? -4.646 6.783 12.490 1.00 52.75 109 ASP A O 1
ATOM 875 N N . VAL A 1 110 ? -4.020 7.568 10.484 1.00 54.75 110 VAL A N 1
ATOM 876 C CA . VAL A 1 110 ? -3.503 6.266 9.987 1.00 54.75 110 VAL A CA 1
ATOM 877 C C . VAL A 1 110 ? -2.389 5.740 10.899 1.00 54.75 110 VAL A C 1
ATOM 879 O O . VAL A 1 110 ? -2.277 4.546 11.150 1.00 54.75 110 VAL A O 1
ATOM 882 N N . TYR A 1 111 ? -1.622 6.654 11.499 1.00 58.09 111 TYR A N 1
ATOM 883 C CA . TYR A 1 111 ? -0.627 6.358 12.524 1.00 58.09 111 TYR A CA 1
ATOM 884 C C . TYR A 1 111 ? -1.196 6.591 13.922 1.00 58.09 111 TYR A C 1
ATOM 886 O O . TYR A 1 111 ? -0.715 7.449 14.674 1.00 58.09 111 TYR A O 1
ATOM 894 N N . MET A 1 112 ? -2.224 5.832 14.303 1.00 61.44 112 MET A N 1
ATOM 895 C CA . MET A 1 112 ? -2.616 5.785 15.706 1.00 61.44 112 MET A CA 1
ATOM 896 C C . MET A 1 112 ? -1.435 5.217 16.499 1.00 61.44 112 MET A C 1
ATOM 898 O O . MET A 1 112 ? -1.154 4.022 16.461 1.00 61.44 112 MET A O 1
ATOM 902 N N . ARG A 1 113 ? -0.693 6.093 17.185 1.00 67.69 113 ARG A N 1
ATOM 903 C CA . ARG A 1 113 ? 0.478 5.687 17.970 1.00 67.69 113 ARG A CA 1
ATOM 904 C C . ARG A 1 113 ? 0.083 4.589 18.952 1.00 67.69 113 ARG A C 1
ATOM 906 O O . ARG A 1 113 ? -0.976 4.684 19.581 1.00 67.69 113 ARG A O 1
ATOM 913 N N . LYS A 1 114 ? 0.945 3.584 19.116 1.00 72.75 114 LYS A N 1
ATOM 914 C CA . LYS A 1 114 ? 0.734 2.446 20.024 1.00 72.75 114 LYS A CA 1
ATOM 915 C C . LYS A 1 114 ? 0.251 2.907 21.401 1.00 72.75 114 LYS A C 1
ATOM 917 O O . LYS A 1 114 ? -0.706 2.355 21.932 1.00 72.75 114 LYS A O 1
ATOM 922 N N . GLU A 1 115 ? 0.834 3.976 21.937 1.00 77.12 115 GLU A N 1
ATOM 923 C CA . GLU A 1 115 ? 0.483 4.540 23.245 1.00 77.12 115 GLU A CA 1
ATOM 924 C C . GLU A 1 115 ? -0.959 5.067 23.284 1.00 77.12 115 GLU A C 1
ATOM 926 O O . GLU A 1 115 ? -1.657 4.917 24.286 1.00 77.12 115 GLU A O 1
ATOM 931 N N . LYS A 1 116 ? -1.435 5.663 22.184 1.00 77.94 116 LYS A N 1
ATOM 932 C CA . LYS A 1 116 ? -2.815 6.147 22.059 1.00 77.94 116 LYS A CA 1
ATOM 933 C C . LYS A 1 116 ? -3.794 4.973 22.043 1.00 77.94 116 LYS A C 1
ATOM 935 O O . LYS A 1 116 ? -4.823 5.056 22.711 1.00 77.94 116 LYS A O 1
ATOM 940 N N . LYS A 1 117 ? -3.456 3.888 21.336 1.00 79.31 117 LYS A N 1
ATOM 941 C CA . LYS A 1 117 ? -4.291 2.681 21.270 1.00 79.31 117 LYS A CA 1
ATOM 942 C C . LYS A 1 117 ? -4.319 1.921 22.597 1.00 79.31 117 LYS A C 1
ATOM 944 O O . LYS A 1 117 ? -5.406 1.572 23.044 1.00 79.31 117 LYS A O 1
ATOM 949 N N . ILE A 1 118 ? -3.165 1.731 23.246 1.00 78.94 118 ILE A N 1
ATOM 950 C CA . ILE A 1 118 ? -3.067 1.115 24.583 1.00 78.94 118 ILE A CA 1
ATOM 951 C C . ILE A 1 118 ? -3.965 1.862 25.561 1.00 78.94 118 ILE A C 1
ATOM 953 O O . ILE A 1 118 ? -4.839 1.259 26.172 1.00 78.94 118 ILE A O 1
ATOM 957 N N . LYS A 1 119 ? -3.836 3.189 25.621 1.00 81.88 119 LYS A N 1
ATOM 958 C CA . LYS A 1 119 ? -4.665 4.010 26.501 1.00 81.88 119 LYS A CA 1
ATOM 959 C C . LYS A 1 119 ? -6.160 3.884 26.197 1.00 81.88 119 LYS A C 1
ATOM 961 O O . LYS A 1 119 ? -6.974 3.862 27.110 1.00 81.88 119 LYS A O 1
ATOM 966 N N . GLN A 1 120 ? -6.534 3.800 24.919 1.00 83.25 120 GLN A N 1
ATOM 967 C CA . GLN A 1 120 ? -7.923 3.572 24.515 1.00 83.25 120 GLN A CA 1
ATOM 968 C C . GLN A 1 120 ? -8.459 2.231 25.031 1.00 83.25 120 GLN A C 1
ATOM 970 O O . GLN A 1 120 ? -9.590 2.175 25.508 1.00 83.25 120 GLN A O 1
ATOM 975 N N . LEU A 1 121 ? -7.654 1.169 24.938 1.00 83.44 121 LEU A N 1
ATOM 976 C CA . LEU A 1 121 ? -8.015 -0.163 25.422 1.00 83.44 121 LEU A CA 1
ATOM 977 C C . LEU A 1 121 ? -8.085 -0.207 26.952 1.00 83.44 121 LEU A C 1
ATOM 979 O O . LEU A 1 121 ? -9.021 -0.788 27.490 1.00 83.44 121 LEU A O 1
ATOM 983 N N . GLU A 1 122 ? -7.158 0.446 27.654 1.00 83.12 122 GLU A N 1
ATOM 984 C CA . GLU A 1 122 ? -7.203 0.607 29.115 1.00 83.12 122 GLU A CA 1
ATOM 985 C C . GLU A 1 122 ? -8.466 1.358 29.554 1.00 83.12 122 GLU A C 1
ATOM 987 O O . GLU A 1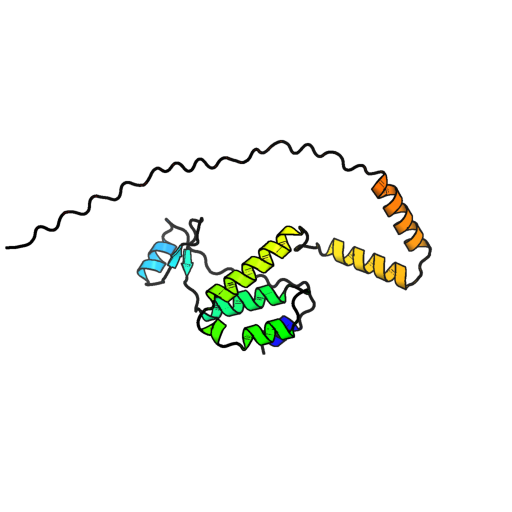 122 ? -9.172 0.907 30.458 1.00 83.12 122 GLU A O 1
ATOM 992 N N . ASP A 1 123 ? -8.792 2.463 28.873 1.00 79.75 123 ASP A N 1
ATOM 993 C CA . ASP A 1 123 ? -10.004 3.246 29.124 1.00 79.75 123 ASP A CA 1
ATOM 994 C C . ASP A 1 123 ? -11.264 2.366 28.909 1.00 79.75 123 ASP A C 1
ATOM 996 O O . ASP A 1 123 ? -12.176 2.375 29.739 1.00 79.75 123 ASP A O 1
ATOM 1000 N N . GLN A 1 124 ? -11.310 1.552 27.845 1.00 82.56 124 GLN A N 1
ATOM 1001 C CA . GLN A 1 124 ? -12.413 0.614 27.566 1.00 82.56 124 GLN A CA 1
ATOM 1002 C C . GLN A 1 124 ? -12.523 -0.508 28.609 1.00 82.56 124 GLN A C 1
ATOM 1004 O O . GLN A 1 124 ? -13.614 -0.779 29.118 1.00 82.56 124 GLN A O 1
ATOM 1009 N N . LEU A 1 125 ? -11.402 -1.138 28.961 1.00 81.25 125 LEU A N 1
ATOM 1010 C CA . LEU A 1 125 ? -11.345 -2.215 29.949 1.00 81.25 125 LEU A CA 1
ATOM 1011 C C . LEU A 1 125 ? -11.786 -1.705 31.322 1.00 81.25 125 LEU A C 1
ATOM 1013 O O . LEU A 1 125 ? -12.551 -2.370 32.020 1.00 81.25 125 LEU A O 1
ATOM 1017 N N . ALA A 1 126 ? -11.385 -0.495 31.700 1.00 75.94 126 ALA A N 1
ATOM 1018 C CA . ALA A 1 126 ? -11.791 0.104 32.962 1.00 75.94 126 ALA A CA 1
ATOM 1019 C C . ALA A 1 126 ? -13.291 0.447 33.028 1.00 75.94 126 ALA A C 1
ATOM 1021 O O . ALA A 1 126 ? -13.906 0.362 34.096 1.00 75.94 126 ALA A O 1
ATOM 1022 N N . VAL A 1 127 ? -13.901 0.806 31.892 1.00 76.56 127 VAL A N 1
ATOM 1023 C CA . VAL A 1 127 ? -15.359 0.979 31.788 1.00 76.56 127 VAL A CA 1
ATOM 1024 C C . VAL A 1 127 ? -16.071 -0.362 31.987 1.00 76.56 127 VAL A C 1
ATOM 1026 O O . VAL A 1 127 ? -17.003 -0.429 32.797 1.00 76.56 127 VAL A O 1
ATOM 1029 N N . LEU A 1 128 ? -15.602 -1.414 31.306 1.00 78.19 128 LEU A N 1
ATOM 1030 C CA . LEU A 1 128 ? -16.175 -2.766 31.354 1.00 78.19 128 LEU A CA 1
ATOM 1031 C C . LEU A 1 128 ? -16.021 -3.435 32.727 1.00 78.19 128 LEU A C 1
ATOM 1033 O O . LEU A 1 128 ? -16.958 -4.056 33.215 1.00 78.19 128 LEU A O 1
ATOM 1037 N N . THR A 1 129 ? -14.882 -3.247 33.393 1.00 80.62 129 THR A N 1
ATOM 1038 C CA . THR A 1 129 ? -14.614 -3.791 34.741 1.00 80.62 129 THR A CA 1
ATOM 1039 C C . THR A 1 129 ? -15.300 -3.009 35.865 1.00 80.62 129 THR A C 1
ATOM 1041 O O . THR A 1 129 ? -15.198 -3.370 37.035 1.00 80.62 129 THR A O 1
ATOM 1044 N N . GLY A 1 130 ? -16.031 -1.938 35.542 1.00 76.44 130 GLY A N 1
ATOM 1045 C CA . GLY A 1 130 ? -16.891 -1.247 36.501 1.00 76.44 130 GLY A CA 1
ATOM 1046 C C . GLY A 1 130 ? -16.167 -0.395 37.544 1.00 76.44 130 GLY A C 1
ATOM 1047 O O . GLY A 1 130 ? -16.792 0.038 38.515 1.00 76.44 130 GLY A O 1
ATOM 1048 N N . SER A 1 131 ? -14.879 -0.103 37.350 1.00 76.69 131 SER A N 1
ATOM 1049 C CA . SER A 1 131 ? -14.094 0.659 38.322 1.00 76.69 131 SER A CA 1
ATOM 1050 C C . SER A 1 131 ? -14.617 2.095 38.462 1.00 76.69 131 SER A C 1
ATOM 1052 O O . SER A 1 131 ? -14.486 2.934 37.564 1.00 76.69 131 SER A O 1
ATOM 1054 N N . ARG A 1 132 ? -15.223 2.398 39.619 1.00 77.81 132 ARG A N 1
ATOM 1055 C CA . ARG A 1 132 ? -15.805 3.719 39.929 1.00 77.81 132 ARG A CA 1
ATOM 1056 C C . ARG A 1 132 ? -14.765 4.843 39.856 1.00 77.81 132 ARG A C 1
ATOM 1058 O O . ARG A 1 132 ? -15.077 5.928 39.370 1.00 77.81 132 ARG A O 1
ATOM 1065 N N . LEU A 1 133 ? -13.530 4.564 40.276 1.00 72.69 133 LEU A N 1
ATOM 1066 C CA . LEU A 1 133 ? -12.418 5.519 40.244 1.00 72.69 133 LEU A CA 1
ATOM 1067 C C . LEU A 1 133 ? -12.028 5.903 38.815 1.00 72.69 133 LEU A C 1
ATOM 1069 O O . LEU A 1 133 ? -11.796 7.079 38.538 1.00 72.69 133 LEU A O 1
ATOM 1073 N N . VAL A 1 134 ? -12.021 4.944 37.886 1.00 69.88 134 VAL A N 1
ATOM 1074 C CA . VAL A 1 134 ? -11.646 5.234 36.497 1.00 69.88 134 VAL A CA 1
ATOM 1075 C C . VAL A 1 134 ? -12.744 6.007 35.773 1.00 69.88 134 VAL A C 1
ATOM 1077 O O . VAL A 1 134 ? -12.444 6.959 35.054 1.00 69.88 134 VAL A O 1
ATOM 1080 N N . ARG A 1 135 ? -14.024 5.703 36.034 1.00 75.94 135 ARG A N 1
ATOM 1081 C CA . ARG A 1 135 ? -15.142 6.518 35.519 1.00 75.94 135 ARG A CA 1
ATOM 1082 C C . ARG A 1 135 ? -15.048 7.967 35.995 1.00 75.94 135 ARG A C 1
ATOM 1084 O O . ARG A 1 135 ? -15.246 8.883 35.198 1.00 75.94 135 ARG A O 1
ATOM 1091 N N . PHE A 1 136 ? -14.703 8.176 37.266 1.00 80.56 136 PHE A N 1
ATOM 1092 C CA . PHE A 1 136 ? -14.495 9.514 37.814 1.00 80.56 136 PHE A CA 1
ATOM 1093 C C . PHE A 1 136 ? -13.304 10.225 37.154 1.00 80.56 136 PHE A C 1
ATOM 1095 O O . PHE A 1 136 ? -13.444 11.364 36.707 1.00 80.56 136 PHE A O 1
ATOM 1102 N N . ALA A 1 137 ? -12.159 9.550 37.016 1.00 77.38 137 ALA A N 1
ATOM 1103 C CA . ALA A 1 137 ? -10.973 10.111 36.368 1.00 77.38 137 ALA A CA 1
ATOM 1104 C C . ALA A 1 137 ? -11.227 10.477 34.890 1.00 77.38 137 ALA A C 1
ATOM 1106 O O . ALA A 1 137 ? -10.838 11.560 34.443 1.00 77.38 137 ALA A O 1
ATOM 1107 N N . LEU A 1 138 ? -11.936 9.623 34.143 1.00 79.06 138 LEU A N 1
ATOM 1108 C CA . LEU A 1 138 ? -12.353 9.888 32.761 1.00 79.06 138 LEU A CA 1
ATOM 1109 C C . LEU A 1 138 ? -13.315 11.077 32.670 1.00 79.06 138 LEU A C 1
ATOM 1111 O O . LEU A 1 138 ? -13.124 11.960 31.830 1.00 79.06 138 LEU A O 1
ATOM 1115 N N . ALA A 1 139 ? -14.311 11.148 33.558 1.00 82.88 139 ALA A N 1
ATOM 1116 C CA . ALA A 1 139 ? -15.241 12.272 33.621 1.00 82.88 139 ALA A CA 1
ATOM 1117 C C . ALA A 1 139 ? -14.516 13.592 33.927 1.00 82.88 139 ALA A C 1
ATOM 1119 O O . ALA A 1 139 ? -14.768 14.607 33.271 1.00 82.88 139 ALA A O 1
ATOM 1120 N N . LEU A 1 140 ? -13.567 13.576 34.869 1.00 87.06 140 LEU A N 1
ATOM 1121 C CA . LEU A 1 140 ? -12.768 14.744 35.231 1.00 87.06 140 LEU A CA 1
ATOM 1122 C C . LEU A 1 140 ? -11.878 15.197 34.067 1.00 87.06 140 LEU A C 1
ATOM 1124 O O . LEU A 1 140 ? -11.859 16.383 33.734 1.00 87.06 140 LEU A O 1
ATOM 1128 N N . ARG A 1 141 ? -11.200 14.260 33.394 1.00 83.00 141 ARG A N 1
ATOM 1129 C CA . ARG A 1 141 ? -10.392 14.535 32.197 1.00 83.00 141 ARG A CA 1
ATOM 1130 C C . ARG A 1 141 ? -11.232 15.160 31.083 1.00 83.00 141 ARG A C 1
ATOM 1132 O O . ARG A 1 141 ? -10.805 16.164 30.517 1.00 83.00 141 ARG A O 1
ATOM 1139 N N . ASN A 1 142 ? -12.416 14.617 30.801 1.00 83.62 142 ASN A N 1
ATOM 1140 C CA . ASN A 1 142 ? -13.331 15.154 29.787 1.00 83.62 142 ASN A CA 1
ATOM 1141 C C . ASN A 1 142 ? -13.866 16.544 30.164 1.00 83.62 142 ASN A C 1
ATOM 1143 O O . ASN A 1 142 ? -14.096 17.385 29.293 1.00 83.62 142 ASN A O 1
ATOM 1147 N N . LYS A 1 143 ? -14.043 16.820 31.462 1.00 88.69 143 LYS A N 1
ATOM 1148 C CA . LYS A 1 143 ? -14.421 18.151 31.949 1.00 88.69 143 LYS A CA 1
ATOM 1149 C C . LYS A 1 143 ? -13.263 19.141 31.785 1.00 88.69 143 LYS A C 1
ATOM 1151 O O . LYS A 1 143 ? -13.471 20.234 31.269 1.00 88.69 143 LYS A O 1
ATOM 1156 N N . LEU A 1 144 ? -12.039 18.743 32.134 1.00 87.06 144 LEU A N 1
ATOM 1157 C CA . LEU A 1 144 ? -10.828 19.565 32.009 1.00 87.06 144 LEU A CA 1
ATOM 1158 C C . LEU A 1 144 ? -10.418 19.820 30.554 1.00 87.06 144 LEU A C 1
ATOM 1160 O O . LEU A 1 144 ? -9.945 20.911 30.234 1.00 87.06 144 LEU A O 1
ATOM 1164 N N . SER A 1 145 ? -10.629 18.864 29.646 1.00 81.50 145 SER A N 1
ATOM 1165 C CA . SER A 1 145 ? -10.329 19.059 28.223 1.00 81.50 145 SER A CA 1
ATOM 1166 C C . SER A 1 145 ? -11.204 20.135 27.580 1.00 81.50 145 SER A C 1
ATOM 1168 O O . SER A 1 145 ? -10.750 20.778 26.642 1.00 81.50 145 SER A O 1
ATOM 1170 N N . ARG A 1 146 ? -12.409 20.398 28.111 1.00 79.38 146 ARG A N 1
ATOM 1171 C CA . ARG A 1 146 ? -13.247 21.539 27.691 1.00 79.38 146 ARG A CA 1
ATOM 1172 C C . ARG A 1 146 ? -12.677 22.890 28.139 1.00 79.38 146 ARG A C 1
ATOM 1174 O O . ARG A 1 146 ? -12.893 23.890 27.463 1.00 79.38 146 ARG A O 1
ATOM 1181 N N . PHE A 1 147 ? -11.932 22.925 29.247 1.00 84.38 147 PHE A N 1
ATOM 1182 C CA . PHE A 1 147 ? -11.275 24.140 29.751 1.00 84.38 147 PHE A CA 1
ATOM 1183 C C . PHE A 1 147 ? -9.910 24.401 29.114 1.00 84.38 147 PHE A C 1
ATOM 1185 O O . PHE A 1 147 ? -9.478 25.554 29.042 1.00 84.38 147 PHE A O 1
ATOM 1192 N N . ARG A 1 148 ? -9.251 23.369 28.573 1.00 75.00 148 ARG A N 1
ATOM 1193 C CA . ARG A 1 148 ? -8.168 23.551 27.600 1.00 75.00 148 ARG A CA 1
ATOM 1194 C C . ARG A 1 148 ? -8.770 24.084 26.300 1.00 75.00 148 ARG A C 1
ATOM 1196 O O . ARG A 1 148 ? -8.970 23.343 25.343 1.00 75.00 148 ARG A O 1
ATOM 1203 N N . ARG A 1 149 ? -9.047 25.395 26.263 1.00 61.03 149 ARG A N 1
ATOM 1204 C CA . ARG A 1 149 ? -9.271 26.121 25.006 1.00 61.03 149 ARG A CA 1
ATOM 1205 C C . ARG A 1 149 ? -8.156 25.700 24.047 1.00 61.03 149 ARG A C 1
ATOM 1207 O O . ARG A 1 149 ? -6.999 25.710 24.483 1.00 61.03 149 ARG A O 1
ATOM 1214 N N . PRO A 1 150 ? -8.449 25.331 22.788 1.00 56.34 150 PRO A N 1
ATOM 1215 C CA . PRO A 1 150 ? -7.389 25.163 21.812 1.00 56.34 150 PRO A CA 1
ATOM 1216 C C . PRO A 1 150 ? -6.650 26.494 21.801 1.00 56.34 150 PRO A C 1
ATOM 1218 O O . PRO A 1 150 ? -7.217 27.522 21.416 1.00 56.34 150 PRO A O 1
ATOM 1221 N N . SER A 1 151 ? -5.422 26.517 22.328 1.00 58.75 151 SER A N 1
ATOM 1222 C CA . SER A 1 151 ? -4.587 27.687 22.145 1.00 58.75 151 SER A CA 1
ATOM 1223 C C . SER A 1 151 ? -4.541 27.842 20.637 1.00 58.75 151 SER A C 1
ATOM 1225 O O . SER A 1 151 ? -4.250 26.881 19.918 1.00 58.75 151 SER A O 1
ATOM 1227 N N . LYS A 1 152 ? -4.975 29.004 20.138 1.00 58.25 152 LYS A N 1
ATOM 1228 C CA . LYS A 1 152 ? -4.765 29.367 18.745 1.00 58.25 152 LYS A CA 1
ATOM 1229 C C . LYS A 1 152 ? -3.254 29.298 18.567 1.00 58.25 152 LYS A C 1
ATOM 1231 O O . LYS A 1 152 ? -2.554 30.273 18.831 1.00 58.25 152 LYS A O 1
ATOM 1236 N N . ARG A 1 153 ? -2.733 28.127 18.187 1.00 51.81 153 ARG A N 1
ATOM 1237 C CA . ARG A 1 153 ? -1.421 27.990 17.584 1.00 51.81 153 ARG A CA 1
ATOM 1238 C C . ARG A 1 153 ? -1.556 28.886 16.373 1.00 51.81 153 ARG A C 1
ATOM 1240 O O . ARG A 1 153 ? -2.173 28.499 15.384 1.00 51.81 153 ARG A O 1
ATOM 1247 N N . LYS A 1 154 ? -1.081 30.129 16.508 1.00 52.78 154 LYS A N 1
ATOM 1248 C CA . LYS A 1 154 ? -0.750 30.977 15.375 1.00 52.78 154 LYS A CA 1
ATOM 1249 C C . LYS A 1 154 ? 0.084 30.059 14.495 1.00 52.78 154 LYS A C 1
ATOM 1251 O O . LYS A 1 154 ? 1.223 29.754 14.843 1.00 52.78 154 LYS A O 1
ATOM 1256 N N . LYS A 1 155 ? -0.521 29.535 13.423 1.00 52.94 155 LYS A N 1
ATOM 1257 C CA . LYS A 1 155 ? 0.223 29.052 12.271 1.00 52.94 155 LYS A CA 1
ATOM 1258 C C . LYS A 1 155 ? 1.090 30.254 11.915 1.00 52.94 155 LYS A C 1
ATOM 1260 O O . LYS A 1 155 ? 0.584 31.223 11.360 1.00 52.94 155 LYS A O 1
ATOM 1265 N N . LYS A 1 156 ? 2.354 30.262 12.358 1.00 52.28 156 LYS A N 1
ATOM 1266 C CA . LYS A 1 156 ? 3.372 31.081 11.707 1.00 52.28 156 LYS A CA 1
ATOM 1267 C C . LYS A 1 156 ? 3.236 30.676 10.250 1.00 52.28 156 LYS A C 1
ATOM 1269 O O . LYS A 1 156 ? 3.370 29.491 9.952 1.00 52.28 156 LYS A O 1
ATOM 1274 N N . GLY A 1 157 ? 2.807 31.618 9.419 1.00 43.91 157 GLY A N 1
ATOM 1275 C CA . GLY A 1 157 ? 2.673 31.412 7.994 1.00 43.91 157 GLY A CA 1
ATOM 1276 C C . GLY A 1 157 ? 4.031 31.011 7.443 1.00 43.91 157 GLY A C 1
ATOM 1277 O O . GLY A 1 157 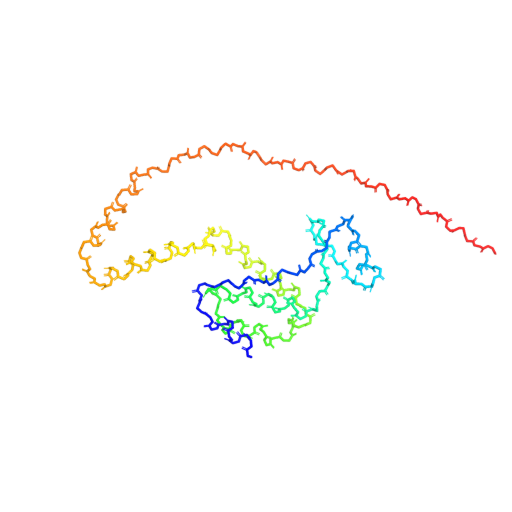? 4.832 31.866 7.097 1.00 43.91 157 GLY A O 1
ATOM 1278 N N . GLY A 1 158 ? 4.290 29.708 7.381 1.00 46.62 158 GLY A N 1
ATOM 1279 C CA . GLY A 1 158 ? 4.922 29.155 6.203 1.00 46.62 158 GLY A CA 1
ATOM 1280 C C . GLY A 1 158 ? 3.878 29.336 5.120 1.00 46.62 158 GLY A C 1
ATOM 1281 O O . GLY A 1 158 ? 2.919 28.565 5.056 1.00 46.62 158 GLY A O 1
ATOM 1282 N N . GLY A 1 159 ? 3.983 30.448 4.390 1.00 44.78 159 GLY A N 1
ATOM 1283 C CA . GLY A 1 159 ? 3.222 30.629 3.166 1.00 44.78 159 GLY A CA 1
ATOM 1284 C C . GLY A 1 159 ? 3.426 29.409 2.267 1.00 44.78 159 GLY A C 1
ATOM 1285 O O . GLY A 1 159 ? 4.417 28.688 2.437 1.00 44.78 159 GLY A O 1
ATOM 1286 N N . PRO A 1 160 ? 2.501 29.137 1.337 1.00 52.31 160 PRO A N 1
ATOM 1287 C CA . PRO A 1 160 ? 2.803 28.202 0.271 1.00 52.31 160 PRO A CA 1
ATOM 1288 C C . PRO A 1 160 ? 4.119 28.677 -0.340 1.00 52.31 160 PRO A C 1
ATOM 1290 O O . PRO A 1 160 ? 4.204 29.803 -0.827 1.00 52.31 160 PRO A O 1
ATOM 1293 N N . GLY A 1 161 ? 5.165 27.859 -0.230 1.00 48.59 161 GLY A N 1
ATOM 1294 C CA . GLY A 1 161 ? 6.298 27.999 -1.117 1.00 48.59 161 GLY A CA 1
ATOM 1295 C C . GLY A 1 161 ? 5.704 27.869 -2.504 1.00 48.59 161 GLY A C 1
ATOM 1296 O O . GLY A 1 161 ? 5.365 26.766 -2.928 1.00 48.59 161 GLY A O 1
ATOM 1297 N N . SER A 1 162 ? 5.479 29.006 -3.157 1.00 42.22 162 SER A N 1
ATOM 1298 C CA . SER A 1 162 ? 5.360 29.065 -4.595 1.00 42.22 162 SER A CA 1
ATOM 1299 C C . SER A 1 162 ? 6.652 28.445 -5.094 1.00 42.22 162 SER A C 1
ATOM 1301 O O . SER A 1 162 ? 7.702 29.086 -5.101 1.00 42.22 162 SER A O 1
ATOM 1303 N N . PHE A 1 163 ? 6.588 27.160 -5.422 1.00 47.62 163 PHE A N 1
ATOM 1304 C CA . PHE A 1 163 ? 7.480 26.600 -6.408 1.00 47.62 163 PHE A CA 1
ATOM 1305 C C . PHE A 1 163 ? 7.249 27.449 -7.651 1.00 47.62 163 PHE A C 1
ATOM 1307 O O . PHE A 1 163 ? 6.265 27.283 -8.369 1.00 47.62 163 PHE A O 1
ATOM 1314 N N . VAL A 1 164 ? 8.118 28.436 -7.839 1.00 43.88 164 VAL A N 1
ATOM 1315 C CA . VAL A 1 164 ? 8.360 28.989 -9.156 1.00 43.88 164 VAL A CA 1
ATOM 1316 C C . VAL A 1 164 ? 8.913 27.803 -9.929 1.00 43.88 164 VAL A C 1
ATOM 1318 O O . VAL A 1 164 ? 10.065 27.417 -9.757 1.00 43.88 164 VAL A O 1
ATOM 1321 N N . LEU A 1 165 ? 8.041 27.148 -10.693 1.00 44.34 165 LEU A N 1
ATOM 1322 C CA . LEU A 1 165 ? 8.453 26.395 -11.861 1.00 44.34 165 LEU A CA 1
ATOM 1323 C C . LEU A 1 165 ? 9.132 27.424 -12.758 1.00 44.34 165 LEU A C 1
ATOM 1325 O O . LEU A 1 165 ? 8.478 28.104 -13.545 1.00 44.34 165 LEU A O 1
ATOM 1329 N N . THR A 1 166 ? 10.440 27.600 -12.593 1.00 44.06 166 THR A N 1
ATOM 1330 C CA . THR A 1 166 ? 11.270 28.098 -13.676 1.00 44.06 166 THR A CA 1
ATOM 1331 C C . THR A 1 166 ? 11.140 27.049 -14.767 1.00 44.06 166 THR A C 1
ATOM 1333 O O . THR A 1 166 ? 11.813 26.023 -14.766 1.00 44.06 166 THR A O 1
ATOM 1336 N N . THR A 1 167 ? 10.200 27.278 -15.680 1.00 51.91 167 THR A N 1
ATOM 1337 C CA . THR A 1 167 ? 10.196 26.713 -17.026 1.00 51.91 167 THR A CA 1
ATOM 1338 C C . THR A 1 167 ? 11.402 27.271 -17.776 1.00 51.91 167 THR A C 1
ATOM 1340 O O . THR A 1 167 ? 11.265 27.972 -18.771 1.00 51.91 167 THR A O 1
ATOM 1343 N N . GLU A 1 168 ? 12.606 26.985 -17.291 1.00 46.16 168 GLU A N 1
ATOM 1344 C CA . GLU A 1 168 ? 13.733 26.846 -18.192 1.00 46.16 168 GLU A CA 1
ATOM 1345 C C . GLU A 1 168 ? 13.538 25.478 -18.834 1.00 46.16 168 GLU A C 1
ATOM 1347 O O . GLU A 1 168 ? 13.934 24.442 -18.303 1.00 46.16 168 GLU A O 1
ATOM 1352 N N . GLN A 1 169 ? 12.796 25.471 -19.944 1.00 55.12 169 GLN A N 1
ATOM 1353 C CA . GLN A 1 169 ? 12.865 24.374 -20.896 1.00 55.12 169 GLN A CA 1
ATOM 1354 C C . GLN A 1 169 ? 14.348 24.210 -21.249 1.00 55.12 169 GLN A C 1
ATOM 1356 O O . GLN A 1 169 ? 14.921 25.151 -21.803 1.00 55.12 169 GLN A O 1
ATOM 1361 N N . PRO A 1 170 ? 14.993 23.069 -20.949 1.00 59.09 170 PRO A N 1
ATOM 1362 C CA . PRO A 1 170 ? 16.282 22.787 -21.549 1.00 59.09 170 PRO A CA 1
ATOM 1363 C C . PRO A 1 170 ? 16.058 22.783 -23.060 1.00 59.09 170 PRO A C 1
ATOM 1365 O O . PRO A 1 170 ? 15.244 22.010 -23.573 1.00 59.09 170 PRO A O 1
ATOM 1368 N N . SER A 1 171 ? 16.715 23.702 -23.763 1.00 62.34 171 SER A N 1
ATOM 1369 C CA . SER A 1 171 ? 16.748 23.699 -25.216 1.00 62.34 171 SER A CA 1
ATOM 1370 C C . SER A 1 171 ? 17.262 22.332 -25.655 1.00 62.34 171 SER A C 1
ATOM 1372 O O . SER A 1 171 ? 18.384 21.935 -25.339 1.00 62.34 171 SER A O 1
ATOM 1374 N N . LEU A 1 172 ? 16.401 21.573 -26.331 1.00 65.75 172 LEU A N 1
ATOM 1375 C CA . LEU A 1 172 ? 16.810 20.329 -26.962 1.00 65.75 172 LEU A CA 1
ATOM 1376 C C . LEU A 1 172 ? 17.939 20.662 -27.950 1.00 65.75 172 LEU A C 1
ATOM 1378 O O . LEU A 1 172 ? 17.806 21.633 -28.703 1.00 65.75 172 LEU A O 1
ATOM 1382 N N . PRO A 1 173 ? 19.049 19.904 -27.953 1.00 69.69 173 PRO A N 1
ATOM 1383 C CA . PRO A 1 173 ? 20.074 20.071 -28.969 1.00 69.69 173 PRO A CA 1
ATOM 1384 C C . PRO A 1 173 ? 19.431 19.879 -30.345 1.00 69.69 173 PRO A C 1
ATOM 1386 O O . PRO A 1 173 ? 18.651 18.946 -30.548 1.00 69.69 173 PRO A O 1
ATOM 1389 N N . ALA A 1 174 ? 19.728 20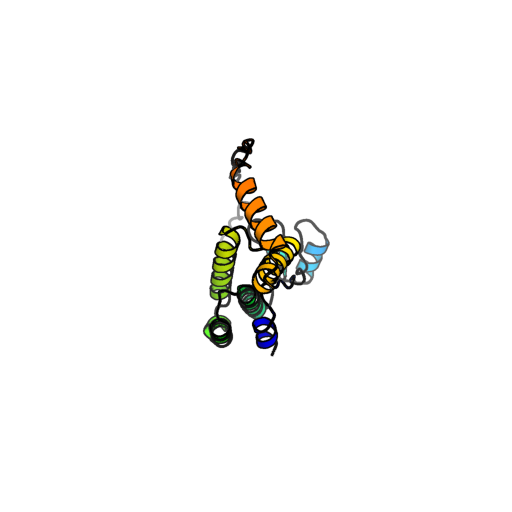.795 -31.267 1.00 67.19 174 ALA A N 1
ATOM 1390 C CA . ALA A 1 174 ? 19.241 20.735 -32.636 1.00 67.19 174 ALA A CA 1
ATOM 1391 C C . ALA A 1 174 ? 19.582 19.364 -33.238 1.00 67.19 174 ALA A C 1
ATOM 1393 O O . ALA A 1 174 ? 20.747 18.963 -33.265 1.00 67.19 174 ALA A O 1
ATOM 1394 N N . ILE A 1 175 ? 18.556 18.641 -33.685 1.00 70.12 175 ILE A N 1
ATOM 1395 C CA . ILE A 1 175 ? 18.728 17.399 -34.435 1.00 70.12 175 ILE A CA 1
ATOM 1396 C C . ILE A 1 175 ? 19.359 17.800 -35.775 1.00 70.12 175 ILE A C 1
ATOM 1398 O O . ILE A 1 175 ? 18.762 18.613 -36.483 1.00 70.12 175 ILE A O 1
ATOM 1402 N N . PRO A 1 176 ? 20.558 17.301 -36.125 1.00 69.44 176 PRO A N 1
ATOM 1403 C CA . PRO A 1 176 ? 21.141 17.573 -37.428 1.00 69.44 176 PRO A CA 1
ATOM 1404 C C . PRO A 1 176 ? 20.223 16.998 -38.507 1.00 69.44 176 PRO A C 1
ATOM 1406 O O . PRO A 1 176 ? 19.899 15.810 -38.480 1.00 69.44 176 PRO A O 1
ATOM 1409 N N . GLU A 1 177 ? 19.790 17.852 -39.436 1.00 68.50 177 GLU A N 1
ATOM 1410 C CA . GLU A 1 177 ? 19.068 17.440 -40.636 1.00 68.50 177 GLU A CA 1
ATOM 1411 C C . GLU A 1 177 ? 19.919 16.418 -41.393 1.00 68.50 177 GLU A C 1
ATOM 1413 O O . GLU A 1 177 ? 20.967 16.733 -41.962 1.00 68.50 177 GLU A O 1
ATOM 1418 N N . THR A 1 178 ? 19.473 15.165 -41.386 1.00 68.06 178 THR A N 1
ATOM 1419 C CA . THR A 1 178 ? 19.966 14.141 -42.295 1.00 68.06 178 THR A CA 1
ATOM 1420 C C . THR A 1 178 ? 19.591 14.565 -43.706 1.00 68.06 178 THR A C 1
ATOM 1422 O O . THR A 1 178 ? 18.428 14.490 -44.104 1.00 68.06 178 THR A O 1
ATOM 1425 N N . GLN A 1 179 ? 20.579 15.041 -44.465 1.00 68.00 179 GLN A N 1
ATOM 1426 C CA . GLN A 1 179 ? 20.392 15.289 -45.887 1.00 68.00 179 GLN A CA 1
ATOM 1427 C C . GLN A 1 179 ? 19.998 13.977 -46.581 1.00 68.00 179 GLN A C 1
ATOM 1429 O O . GLN A 1 179 ? 20.645 12.951 -46.343 1.00 68.00 179 GLN A O 1
ATOM 1434 N N . PRO A 1 180 ? 18.953 13.978 -47.425 1.00 63.31 180 PRO A N 1
ATOM 1435 C CA . PRO A 1 180 ? 18.649 12.827 -48.257 1.00 63.31 180 PRO A CA 1
ATOM 1436 C C . PRO A 1 180 ? 19.818 12.613 -49.222 1.00 63.31 180 PRO A C 1
ATOM 1438 O O . PRO A 1 180 ? 20.173 13.503 -49.993 1.00 63.31 180 PRO A O 1
ATOM 1441 N N . GLY A 1 181 ? 20.450 11.443 -49.127 1.00 69.75 181 GLY A N 1
ATOM 1442 C CA . GLY A 1 181 ? 21.482 11.022 -50.066 1.00 69.75 181 GLY A CA 1
ATOM 1443 C C . GLY A 1 181 ? 20.899 10.879 -51.470 1.00 69.75 181 GLY A C 1
ATOM 1444 O O . GLY A 1 181 ? 19.850 10.255 -51.637 1.00 69.75 181 GLY A O 1
ATOM 1445 N N . ASN A 1 182 ? 21.589 11.484 -52.439 1.00 58.97 182 ASN A N 1
ATOM 1446 C CA . ASN A 1 182 ? 21.4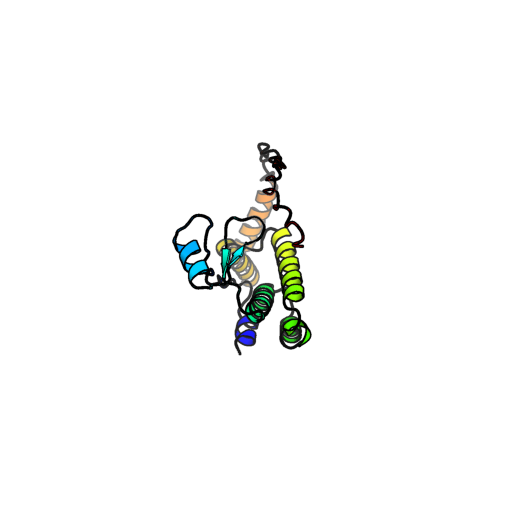41 11.218 -53.871 1.00 58.97 182 ASN A CA 1
ATOM 1447 C C . ASN A 1 182 ? 21.992 9.837 -54.237 1.00 58.97 182 ASN A C 1
ATOM 1449 O O . ASN A 1 182 ? 23.009 9.437 -53.623 1.00 58.97 182 ASN A O 1
#

Secondary structure (DSSP, 8-state):
-HHHHHHHSPSS--PPPPPP-EEETT-HHHHHHHHTT--EEEPTTSSEEEEPPPHHHHHHHHHHHHTT-TTS-HHHHHHHHH-THHHH-HHHHHHHHHHHHHHHHHTT-TT--HHHHHHHHHHHHHHHTT-HHHHHHHHHHHHHHHHS-----------------------PPPPP--PPP-

Sequence (182 aa):
ETLDVLINLPTPYTIHPINQMSFYGGFKITELAKEAGVELTLAPGTNKYFAEGPKDYDRWAALYYMCQFAEIPRDAIRALAEDERWHEDPQTLRALADGILRLGNYNGDVYMRKEKKIKQLEDQLAVLTGSRLVRFALALRNKLSRFRRPSKRKKKGGGPGSFVLTTEQPSLPAIPETQPGN

Foldseek 3Di:
DVLVVLLPDPAQDDDDPPDADKDFPPDPVVVVCVVVVFDWDQDPPDRITGGDDDLVVLQVVLLSLLSNDPPDDSVNSVVSVPDCVCVVPVPVSNVVSVVVVVVCVVVPVSCVDPVNVVVVVVLVVCVVVPPPVSVVVVVVVVVVVVVPDPPPPPPPDPDPPPPPPPPPPPPDPDDPPDDPDD

Radius of gyration: 25.83 Å; chains: 1; bounding box: 46×50×94 Å

pLDDT: mean 80.71, std 15.04, range [42.22, 97.12]